Protein AF-X0S7U8-F1 (afdb_monomer_lite)

Foldseek 3Di:
DLLVVVVVCVVVVHDDDQVNSLVSQVVVCCVPCPPVDDDDSVVSSVVVVVVQSPPPVRRPVVVVVVLVLLLVLLLVLVCVVCPPVCVVQVVQLVVCPPVDDPQVSVVSSVQGPPDPVSSVSSVVSVVVVVVVVVVVCVVVPHPDDD

pLDDT: mean 90.74, std 9.16, range [51.78, 97.19]

Secondary structure (DSSP, 8-state):
-HHHHHHHHHHTT----HHHHHHHHHHHHHHHHGGG----GGGGGGGGG-GGGT-TT-TTTHHHHHHHHHHHHHHHHHHHHHGGGGHHHHHHHHHHTTSS-HHHHHHTTT--TT-HHHHHHHHHHHHHHHHHHHHHHHHTT-SS--

Organism: NCBI:txid412755

Radius of gyration: 19.94 Å; chains: 1; bounding box: 43×43×52 Å

Structure (mmCIF, N/CA/C/O backbone):
data_AF-X0S7U8-F1
#
_entry.id   AF-X0S7U8-F1
#
loop_
_atom_site.group_PDB
_atom_site.id
_atom_site.type_symbol
_atom_site.label_atom_id
_atom_site.label_alt_id
_atom_site.label_comp_id
_atom_site.label_asym_id
_atom_site.label_entity_id
_atom_site.label_seq_id
_atom_site.pdbx_PDB_ins_code
_atom_site.Cartn_x
_atom_site.Cartn_y
_atom_site.Cartn_z
_atom_site.occupancy
_atom_site.B_iso_or_equiv
_atom_site.auth_seq_id
_atom_site.auth_comp_id
_atom_site.auth_asym_id
_atom_site.auth_atom_id
_atom_site.pdbx_PDB_model_num
ATOM 1 N N . ARG A 1 1 ? 3.167 0.214 -10.189 1.00 86.06 1 ARG A N 1
ATOM 2 C CA . ARG A 1 1 ? 3.492 1.213 -11.238 1.00 86.06 1 ARG A CA 1
ATOM 3 C C . ARG A 1 1 ? 4.665 0.765 -12.106 1.00 86.06 1 ARG A C 1
ATOM 5 O O . ARG A 1 1 ? 4.448 0.586 -13.292 1.00 86.06 1 ARG A O 1
ATOM 12 N N . PHE A 1 2 ? 5.851 0.507 -11.542 1.00 92.44 2 PHE A N 1
ATOM 13 C CA . PHE A 1 2 ? 7.006 0.012 -12.311 1.00 92.44 2 PHE A CA 1
ATOM 14 C C . PHE A 1 2 ? 6.723 -1.281 -13.094 1.00 92.44 2 PHE A C 1
ATOM 16 O O . PHE A 1 2 ? 6.820 -1.298 -14.311 1.00 92.44 2 PHE A O 1
ATOM 23 N N . GLU A 1 3 ? 6.292 -2.350 -12.422 1.00 91.19 3 GLU A N 1
ATOM 24 C CA . GLU A 1 3 ? 6.017 -3.626 -13.100 1.00 91.19 3 GLU A CA 1
ATOM 25 C C . GLU A 1 3 ? 4.971 -3.480 -14.223 1.00 91.19 3 GLU A C 1
ATOM 27 O O . GLU A 1 3 ? 5.165 -3.954 -15.337 1.00 91.19 3 GLU A O 1
ATOM 32 N N . GLU A 1 4 ? 3.903 -2.720 -13.971 1.00 91.56 4 GLU A N 1
ATOM 33 C CA . GLU A 1 4 ? 2.878 -2.393 -14.969 1.00 91.56 4 GLU A CA 1
ATOM 34 C C . GLU A 1 4 ? 3.460 -1.674 -16.202 1.00 91.56 4 GLU A C 1
ATOM 36 O O . GLU A 1 4 ? 3.039 -1.944 -17.329 1.00 91.56 4 GLU A O 1
ATOM 41 N N . SER A 1 5 ? 4.432 -0.771 -16.020 1.00 92.81 5 SER A N 1
ATOM 42 C CA . SER A 1 5 ? 5.052 -0.041 -17.130 1.00 92.81 5 SER A CA 1
ATOM 43 C C . SER A 1 5 ? 5.937 -0.941 -17.998 1.00 92.81 5 SER A C 1
ATOM 45 O O . SER A 1 5 ? 5.959 -0.759 -19.219 1.00 92.81 5 SER A O 1
ATOM 47 N N . LEU A 1 6 ? 6.580 -1.960 -17.413 1.00 91.75 6 LEU A N 1
ATOM 48 C CA . LEU A 1 6 ? 7.299 -2.998 -18.160 1.00 91.75 6 LEU A CA 1
ATOM 49 C C . LEU A 1 6 ? 6.345 -3.764 -19.080 1.00 91.75 6 LEU A C 1
ATOM 51 O O . LEU A 1 6 ? 6.553 -3.801 -20.295 1.00 91.75 6 LEU A O 1
ATOM 55 N N . PHE A 1 7 ? 5.254 -4.299 -18.520 1.00 90.31 7 PHE A N 1
ATOM 56 C CA . PHE A 1 7 ? 4.254 -5.047 -19.288 1.00 90.31 7 PHE A CA 1
ATOM 57 C C . PHE A 1 7 ? 3.618 -4.192 -20.389 1.00 90.31 7 PHE A C 1
ATOM 59 O O . PHE A 1 7 ? 3.490 -4.655 -21.520 1.00 90.31 7 PHE A O 1
ATOM 66 N N . LYS A 1 8 ? 3.274 -2.928 -20.103 1.00 93.56 8 LYS A N 1
ATOM 67 C CA . LYS A 1 8 ? 2.725 -2.002 -21.110 1.00 93.56 8 LYS A CA 1
ATOM 68 C C . LYS A 1 8 ? 3.715 -1.690 -22.230 1.00 93.56 8 LYS A C 1
ATOM 70 O O . LYS A 1 8 ? 3.302 -1.592 -23.382 1.00 93.56 8 LYS A O 1
ATOM 75 N N . THR A 1 9 ? 4.997 -1.522 -21.911 1.00 93.19 9 THR A N 1
ATOM 76 C CA . THR A 1 9 ? 6.039 -1.258 -22.916 1.00 93.19 9 THR A CA 1
ATOM 77 C C . THR A 1 9 ? 6.199 -2.457 -23.844 1.00 93.19 9 THR A C 1
ATOM 79 O O . THR A 1 9 ? 6.160 -2.297 -25.063 1.00 93.19 9 THR A O 1
ATOM 82 N N . HIS A 1 10 ? 6.283 -3.660 -23.274 1.00 90.88 10 HIS A N 1
ATOM 83 C CA . HIS A 1 10 ? 6.389 -4.890 -24.049 1.00 90.88 10 HIS A CA 1
ATOM 84 C C . HIS A 1 10 ? 5.141 -5.158 -24.904 1.00 90.88 10 HIS A C 1
ATOM 86 O O . HIS A 1 10 ? 5.261 -5.444 -26.091 1.00 90.88 10 HIS A O 1
ATOM 92 N N . ALA A 1 11 ? 3.937 -4.982 -24.347 1.00 92.25 11 ALA A N 1
ATOM 93 C CA . ALA A 1 11 ? 2.674 -5.182 -25.066 1.00 92.25 11 ALA A CA 1
ATOM 94 C C . ALA A 1 11 ? 2.503 -4.247 -26.279 1.00 92.25 11 ALA A C 1
ATOM 96 O O . ALA A 1 11 ? 1.764 -4.565 -27.205 1.00 92.25 11 ALA A O 1
ATOM 97 N N . ARG A 1 12 ? 3.196 -3.102 -26.290 1.00 95.19 12 ARG A N 1
ATOM 98 C CA . ARG A 1 12 ? 3.241 -2.158 -27.420 1.00 95.19 12 ARG A CA 1
ATOM 99 C C . ARG A 1 12 ? 4.351 -2.474 -28.435 1.00 95.19 12 ARG A C 1
ATOM 101 O O . ARG A 1 12 ? 4.578 -1.674 -29.334 1.00 95.19 12 ARG A O 1
ATOM 108 N N . GLY A 1 13 ? 5.059 -3.595 -28.284 1.00 92.56 13 GLY A N 1
ATOM 109 C CA . GLY A 1 13 ? 6.179 -3.992 -29.145 1.00 92.56 13 GLY A CA 1
ATOM 110 C C . GLY A 1 13 ? 7.511 -3.310 -28.814 1.00 92.56 13 GLY A C 1
ATOM 111 O O . GLY A 1 13 ? 8.448 -3.387 -29.603 1.00 92.56 13 GLY A O 1
ATOM 112 N N . GLY A 1 14 ? 7.614 -2.626 -27.670 1.00 90.06 14 GLY A N 1
ATOM 113 C CA . GLY A 1 14 ? 8.854 -1.987 -27.236 1.00 90.06 14 GLY A CA 1
ATOM 114 C C . GLY A 1 14 ? 9.891 -2.992 -26.728 1.00 90.06 14 GLY A C 1
ATOM 115 O O . GLY A 1 14 ? 9.548 -3.971 -26.061 1.00 90.06 14 GLY A O 1
ATOM 116 N N . SER A 1 15 ? 11.171 -2.715 -26.996 1.00 91.69 15 SER A N 1
ATOM 117 C CA . SER A 1 15 ? 12.291 -3.451 -26.398 1.00 91.69 15 SER A CA 1
ATOM 118 C C . SER A 1 15 ? 12.498 -3.048 -24.933 1.00 91.69 15 SER A C 1
ATOM 120 O O . SER A 1 15 ? 12.295 -1.890 -24.559 1.00 91.69 15 SER A O 1
ATOM 122 N N . LEU A 1 16 ? 12.912 -4.009 -24.107 1.00 91.69 16 LEU A N 1
ATOM 123 C CA . LEU A 1 16 ? 13.241 -3.828 -22.693 1.00 91.69 16 LEU A CA 1
ATOM 124 C C . LEU A 1 16 ? 14.712 -4.185 -22.462 1.00 91.69 16 LEU A C 1
ATOM 126 O O . LEU A 1 16 ? 15.032 -5.249 -21.936 1.00 91.69 16 LEU A O 1
ATOM 130 N N . ASP A 1 17 ? 15.611 -3.297 -22.878 1.00 94.12 17 ASP A N 1
ATOM 131 C CA . ASP A 1 17 ? 17.015 -3.372 -22.476 1.00 94.12 17 ASP A CA 1
ATOM 132 C C . ASP A 1 17 ? 17.225 -2.810 -21.057 1.00 94.12 17 ASP A C 1
ATOM 134 O O . ASP A 1 17 ? 16.337 -2.202 -20.450 1.00 94.12 17 ASP A O 1
ATOM 138 N N . ALA A 1 18 ? 18.424 -3.014 -20.508 1.00 93.38 18 ALA A N 1
ATOM 139 C CA . ALA A 1 18 ? 18.748 -2.578 -19.154 1.00 93.38 18 ALA A CA 1
ATOM 140 C C . ALA A 1 18 ? 18.612 -1.056 -18.957 1.00 93.38 18 ALA A C 1
ATOM 142 O O . ALA A 1 18 ? 18.234 -0.618 -17.867 1.00 93.38 18 ALA A O 1
ATOM 143 N N . GLY A 1 19 ? 18.895 -0.251 -19.987 1.00 94.75 19 GLY A N 1
ATOM 144 C CA . GLY A 1 19 ? 18.747 1.204 -19.937 1.00 94.75 19 GLY A CA 1
ATOM 145 C C . GLY A 1 19 ? 17.279 1.596 -19.833 1.00 94.75 19 GLY A C 1
ATOM 146 O O . GLY A 1 19 ? 16.888 2.305 -18.907 1.00 94.75 19 GLY A O 1
ATOM 147 N N . LYS A 1 20 ? 16.437 1.028 -20.701 1.00 95.12 20 LYS A N 1
ATOM 148 C CA . LYS A 1 20 ? 14.999 1.286 -20.709 1.00 95.12 20 LYS A CA 1
ATOM 149 C C . LYS A 1 20 ? 14.326 0.875 -19.404 1.00 95.12 20 LYS A C 1
ATOM 151 O O . LYS A 1 20 ? 13.493 1.618 -18.887 1.00 95.12 20 LYS A O 1
ATOM 156 N N . ILE A 1 21 ? 14.681 -0.288 -18.857 1.00 94.94 21 ILE A N 1
ATOM 157 C CA . ILE A 1 21 ? 14.143 -0.754 -17.571 1.00 94.94 21 ILE A CA 1
ATOM 158 C C . ILE A 1 21 ? 14.580 0.187 -16.439 1.00 94.94 21 ILE A C 1
ATOM 160 O O . ILE A 1 21 ? 13.759 0.550 -15.598 1.00 94.94 21 ILE A O 1
ATOM 164 N N . THR A 1 22 ? 15.838 0.637 -16.446 1.00 95.56 22 THR A N 1
ATOM 165 C CA . THR A 1 22 ? 16.357 1.606 -15.467 1.00 95.56 22 THR A CA 1
ATOM 166 C C . THR A 1 22 ? 15.612 2.939 -15.543 1.00 95.56 22 THR A C 1
ATOM 168 O O . THR A 1 22 ? 15.230 3.479 -14.508 1.00 95.56 22 THR A O 1
ATOM 171 N N . ASP A 1 23 ? 15.320 3.441 -16.745 1.00 95.44 23 ASP A N 1
ATOM 172 C CA . ASP A 1 23 ? 14.538 4.668 -16.926 1.00 95.44 23 ASP A CA 1
ATOM 173 C C . ASP A 1 23 ? 13.099 4.524 -16.412 1.00 95.44 23 ASP A C 1
ATOM 175 O O . ASP A 1 23 ? 12.585 5.418 -15.738 1.00 95.44 23 ASP A O 1
ATOM 179 N N . LEU A 1 24 ? 12.451 3.389 -16.697 1.00 95.19 24 LEU A N 1
ATOM 180 C CA . LEU A 1 24 ? 11.108 3.089 -16.196 1.00 95.19 24 LEU A CA 1
ATOM 181 C C . LEU A 1 24 ? 11.087 2.962 -14.668 1.00 95.19 24 LEU A C 1
ATOM 183 O O . LEU A 1 24 ? 10.123 3.395 -14.034 1.00 95.19 24 LEU A O 1
ATOM 187 N N . TYR A 1 25 ? 12.137 2.383 -14.080 1.00 95.00 25 TYR A N 1
ATOM 188 C CA . TYR A 1 25 ? 12.290 2.287 -12.632 1.00 95.00 25 TYR A CA 1
ATOM 189 C C . TYR A 1 25 ? 12.479 3.668 -12.013 1.00 95.00 25 TYR A C 1
ATOM 191 O O . TYR A 1 25 ? 11.743 4.019 -11.097 1.00 95.00 25 TYR A O 1
ATOM 199 N N . ARG A 1 26 ? 13.381 4.487 -12.570 1.00 95.06 26 ARG A N 1
ATOM 200 C CA . ARG A 1 26 ? 13.595 5.876 -12.144 1.00 95.06 26 ARG A CA 1
ATOM 201 C C . ARG A 1 26 ? 12.299 6.675 -12.151 1.00 95.06 26 ARG A C 1
ATOM 203 O O . ARG A 1 26 ? 11.999 7.322 -11.154 1.00 95.06 26 ARG A O 1
ATOM 210 N N . GLN A 1 27 ? 11.527 6.609 -13.238 1.00 95.06 27 GLN A N 1
ATOM 211 C CA . GLN A 1 27 ? 10.252 7.321 -13.316 1.00 95.06 27 GLN A CA 1
ATOM 212 C C . GLN A 1 27 ? 9.292 6.857 -12.217 1.00 95.06 27 GLN A C 1
ATOM 214 O O . GLN A 1 27 ? 8.746 7.679 -11.495 1.00 95.06 27 GLN A O 1
ATOM 219 N N . ALA A 1 28 ? 9.132 5.543 -12.039 1.00 94.38 28 ALA A N 1
ATOM 220 C CA . ALA A 1 28 ? 8.242 5.007 -11.014 1.00 94.38 28 ALA A CA 1
ATOM 221 C C . ALA A 1 28 ? 8.694 5.348 -9.581 1.00 94.38 28 ALA A C 1
ATOM 223 O O . ALA A 1 28 ? 7.845 5.540 -8.713 1.00 94.38 28 ALA A O 1
ATOM 224 N N . SER A 1 29 ? 10.005 5.415 -9.329 1.00 93.88 29 SER A N 1
ATOM 225 C CA . SER A 1 29 ? 10.562 5.873 -8.053 1.00 93.88 29 SER A CA 1
ATOM 226 C C . SER A 1 29 ? 10.261 7.349 -7.812 1.00 93.88 29 SER A C 1
ATOM 228 O O . SER A 1 29 ? 9.826 7.697 -6.718 1.00 93.88 29 SER A O 1
ATOM 230 N N . PHE A 1 30 ? 10.434 8.200 -8.826 1.00 93.25 30 PHE A N 1
ATOM 231 C CA . PHE A 1 30 ? 10.115 9.624 -8.729 1.00 93.25 30 PHE A CA 1
ATOM 232 C C . PHE A 1 30 ? 8.613 9.863 -8.525 1.00 93.25 30 PHE A C 1
ATOM 234 O O . PHE A 1 30 ? 8.239 10.617 -7.638 1.00 93.25 30 PHE A O 1
ATOM 241 N N . ASP A 1 31 ? 7.747 9.156 -9.255 1.00 94.00 31 ASP A N 1
ATOM 242 C CA . ASP A 1 31 ? 6.288 9.263 -9.102 1.00 94.00 31 ASP A CA 1
ATOM 243 C C . ASP A 1 31 ? 5.814 8.920 -7.677 1.00 94.00 31 ASP A C 1
ATOM 245 O O . ASP A 1 31 ? 4.767 9.395 -7.241 1.00 94.00 31 ASP A O 1
ATOM 249 N N . PHE A 1 32 ? 6.548 8.056 -6.964 1.00 92.50 32 PHE A N 1
ATOM 250 C CA . PHE A 1 32 ? 6.192 7.620 -5.613 1.00 92.50 32 PHE A CA 1
ATOM 251 C C . PHE A 1 32 ? 6.831 8.477 -4.513 1.00 92.50 32 PHE A C 1
ATOM 253 O O . PHE A 1 32 ? 6.170 8.790 -3.528 1.00 92.50 32 PHE A O 1
ATOM 260 N N . HIS A 1 33 ? 8.109 8.835 -4.656 1.00 93.31 33 HIS A N 1
ATOM 261 C CA . HIS A 1 33 ? 8.860 9.550 -3.619 1.00 93.31 33 HIS A CA 1
ATOM 262 C C . HIS A 1 33 ? 8.911 11.071 -3.820 1.00 93.31 33 HIS A C 1
ATOM 264 O O . HIS A 1 33 ? 9.173 11.798 -2.862 1.00 93.31 33 HIS A O 1
ATOM 270 N N . GLY A 1 34 ? 8.681 11.557 -5.039 1.00 92.44 34 GLY A N 1
ATOM 271 C CA . GLY A 1 34 ? 8.864 12.959 -5.400 1.00 92.44 34 GLY A CA 1
ATOM 272 C C . GLY A 1 34 ? 10.272 13.463 -5.076 1.00 92.44 34 GLY A C 1
ATOM 273 O O . GLY A 1 34 ? 11.258 12.734 -5.185 1.00 92.44 34 GLY A O 1
ATOM 274 N N . GLU A 1 35 ? 10.355 14.716 -4.638 1.00 93.38 35 GLU A N 1
ATOM 275 C CA . GLU A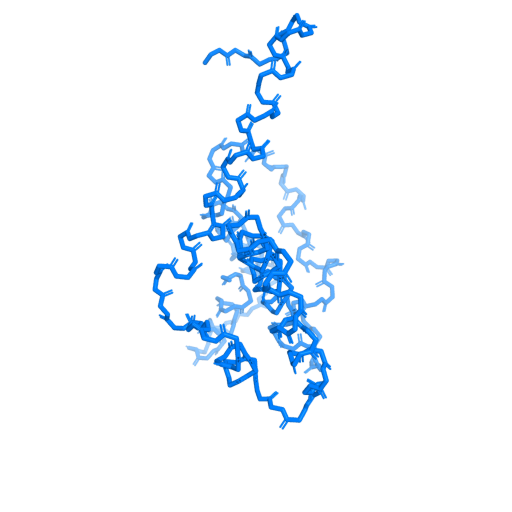 1 35 ? 11.616 15.380 -4.278 1.00 93.38 35 GLU A CA 1
ATOM 276 C C . GLU A 1 35 ? 12.110 15.033 -2.863 1.00 93.38 35 GLU A C 1
ATOM 278 O O . GLU A 1 35 ? 13.220 15.401 -2.487 1.00 93.38 35 GLU A O 1
ATOM 283 N N . ALA A 1 36 ? 11.319 14.295 -2.074 1.00 94.56 36 ALA A N 1
ATOM 284 C CA . ALA A 1 36 ? 11.668 13.950 -0.696 1.00 94.56 36 ALA A CA 1
ATOM 285 C C . ALA A 1 36 ? 12.842 12.958 -0.596 1.00 94.56 36 ALA A C 1
ATOM 287 O O . ALA A 1 36 ? 13.443 12.819 0.469 1.00 94.56 36 ALA A O 1
ATOM 288 N N . VAL A 1 37 ? 13.168 12.251 -1.685 1.00 93.75 37 VAL A N 1
ATOM 289 C CA . VAL A 1 37 ? 14.257 11.268 -1.730 1.00 93.75 37 VAL A CA 1
ATOM 290 C C . VAL A 1 37 ? 15.165 11.550 -2.920 1.00 93.75 37 VAL A C 1
ATOM 292 O O . VAL A 1 37 ? 14.742 11.472 -4.071 1.00 93.75 37 VAL A O 1
ATOM 295 N N . ASN A 1 38 ? 16.446 11.799 -2.644 1.00 91.62 38 ASN A N 1
ATOM 296 C CA . ASN A 1 38 ? 17.473 11.885 -3.675 1.00 91.62 38 ASN A CA 1
ATOM 297 C C . ASN A 1 38 ? 18.156 10.522 -3.858 1.00 91.62 38 ASN A C 1
ATOM 299 O O . ASN A 1 38 ? 18.875 10.059 -2.972 1.00 91.62 38 ASN A O 1
ATOM 303 N N . PHE A 1 39 ? 17.929 9.880 -5.003 1.00 91.56 39 PHE A N 1
ATOM 304 C CA . PHE A 1 39 ? 18.545 8.596 -5.332 1.00 91.56 39 PHE A CA 1
ATOM 305 C C . PHE A 1 39 ? 19.913 8.784 -5.992 1.00 91.56 39 PHE A C 1
ATOM 307 O O . PHE A 1 39 ? 20.075 9.585 -6.914 1.00 91.56 39 PHE A O 1
ATOM 314 N N . LEU A 1 40 ? 20.881 7.965 -5.587 1.00 93.75 40 LEU A N 1
ATOM 315 C CA . LEU A 1 40 ? 22.149 7.818 -6.291 1.00 93.75 40 LEU A CA 1
ATOM 316 C C . LEU A 1 40 ? 21.925 7.154 -7.663 1.00 93.75 40 LEU A C 1
ATOM 318 O O . LEU A 1 40 ? 21.045 6.292 -7.787 1.00 93.75 40 LEU A O 1
ATOM 322 N N . PRO A 1 41 ? 22.733 7.479 -8.689 1.00 90.69 41 PRO A N 1
ATOM 323 C CA . PRO A 1 41 ? 22.601 6.892 -10.024 1.00 90.69 41 PRO A CA 1
ATOM 324 C C . PRO A 1 41 ? 22.550 5.355 -10.035 1.00 90.69 41 PRO A C 1
ATOM 326 O O . PRO A 1 41 ? 21.813 4.750 -10.815 1.00 90.69 41 PRO A O 1
ATOM 329 N N . GLU A 1 42 ? 23.301 4.707 -9.147 1.00 91.81 42 GLU A N 1
ATOM 330 C CA . GLU A 1 42 ? 23.382 3.253 -9.016 1.00 91.81 42 GLU A CA 1
ATOM 331 C C . GLU A 1 42 ? 22.092 2.652 -8.451 1.00 91.81 42 GLU A C 1
ATOM 333 O O . GLU A 1 42 ? 21.712 1.541 -8.827 1.00 91.81 42 GLU A O 1
ATOM 338 N N . GLN A 1 43 ? 21.378 3.386 -7.592 1.00 93.06 43 GLN A N 1
ATOM 339 C CA . GLN A 1 43 ? 20.143 2.908 -6.971 1.00 93.06 43 GLN A CA 1
ATOM 340 C C . GLN A 1 43 ? 19.019 2.730 -7.993 1.00 93.06 43 GLN A C 1
ATOM 342 O O . GLN A 1 43 ? 18.150 1.880 -7.792 1.00 93.06 43 GLN A O 1
ATOM 347 N N . TYR A 1 44 ? 19.063 3.421 -9.135 1.00 93.81 44 TYR A N 1
ATOM 348 C CA . TYR A 1 44 ? 18.105 3.184 -10.214 1.00 93.81 44 TYR A CA 1
ATOM 349 C C . TYR A 1 44 ? 18.245 1.805 -10.866 1.00 93.81 44 TYR A C 1
ATOM 351 O O . TYR A 1 44 ? 17.328 1.370 -11.553 1.00 93.81 44 TYR A O 1
ATOM 359 N N . LYS A 1 45 ? 19.338 1.075 -10.612 1.00 93.69 45 LYS A N 1
ATOM 360 C CA . LYS A 1 45 ? 19.527 -0.316 -11.056 1.00 93.69 45 LYS A CA 1
ATOM 361 C C . LYS A 1 45 ? 19.032 -1.345 -10.033 1.00 93.69 45 LYS A C 1
ATOM 363 O O . LYS A 1 45 ? 19.132 -2.544 -10.283 1.00 93.69 45 LYS A O 1
ATOM 368 N N . SER A 1 46 ? 18.448 -0.911 -8.910 1.00 92.12 46 SER A N 1
ATOM 369 C CA . SER A 1 46 ? 17.933 -1.805 -7.854 1.00 92.12 46 SER A CA 1
ATOM 370 C C . SER A 1 46 ? 16.840 -2.759 -8.343 1.00 92.12 46 SER A C 1
ATOM 372 O O . SER A 1 46 ? 16.626 -3.821 -7.752 1.00 92.12 46 SER A O 1
ATOM 374 N N . TRP A 1 47 ? 16.177 -2.437 -9.460 1.00 91.56 47 TRP A N 1
ATOM 375 C CA . TRP A 1 47 ? 15.254 -3.362 -10.111 1.00 91.56 47 TRP A CA 1
ATOM 376 C C . TRP A 1 47 ? 15.924 -4.697 -10.452 1.00 91.56 47 TRP A C 1
ATOM 378 O O . TRP A 1 47 ? 15.261 -5.721 -10.352 1.00 91.56 47 TRP A O 1
ATOM 388 N N . ALA A 1 48 ? 17.221 -4.712 -10.785 1.00 91.38 48 ALA A N 1
ATOM 389 C CA . ALA A 1 48 ? 17.943 -5.913 -11.200 1.00 91.38 48 ALA A CA 1
ATOM 390 C C . ALA A 1 48 ? 18.149 -6.908 -10.050 1.00 91.38 48 ALA A C 1
ATOM 392 O O . ALA A 1 48 ? 18.162 -8.114 -10.277 1.00 91.38 48 ALA A O 1
ATOM 393 N N . ILE A 1 49 ? 18.244 -6.427 -8.809 1.00 90.50 49 ILE A N 1
ATOM 394 C CA . ILE A 1 49 ? 18.401 -7.272 -7.613 1.00 90.50 49 ILE A CA 1
ATOM 395 C C . ILE A 1 49 ? 17.070 -7.576 -6.917 1.00 90.50 49 ILE A C 1
ATOM 397 O O . ILE A 1 49 ? 17.054 -8.260 -5.899 1.00 90.50 49 ILE A O 1
ATOM 401 N N . THR A 1 50 ? 15.952 -7.072 -7.450 1.00 88.38 50 THR A N 1
ATOM 402 C CA . THR A 1 50 ? 14.616 -7.284 -6.885 1.00 88.38 50 THR A CA 1
ATOM 403 C C . THR A 1 50 ? 13.878 -8.365 -7.685 1.00 88.38 50 THR A C 1
ATOM 405 O O . THR A 1 50 ? 13.182 -8.048 -8.653 1.00 88.38 50 THR A O 1
ATOM 408 N N . PRO A 1 51 ? 13.971 -9.653 -7.294 1.00 81.62 51 PRO A N 1
ATOM 409 C CA . PRO A 1 51 ? 13.510 -10.774 -8.117 1.00 81.62 51 PRO A CA 1
ATOM 410 C C . PRO A 1 51 ? 12.008 -10.794 -8.369 1.00 81.62 51 PRO A C 1
ATOM 412 O O . PRO A 1 51 ? 11.535 -11.467 -9.282 1.00 81.62 51 PRO A O 1
ATOM 415 N N . LEU A 1 52 ? 11.238 -10.069 -7.563 1.00 83.12 52 LEU A N 1
ATOM 416 C CA . LEU A 1 52 ? 9.790 -10.027 -7.681 1.00 83.12 52 LEU A CA 1
ATOM 417 C C . LEU A 1 52 ? 9.297 -9.315 -8.945 1.00 83.12 52 LEU A C 1
ATOM 419 O O . LEU A 1 52 ? 8.196 -9.619 -9.380 1.00 83.12 52 LEU A O 1
ATOM 423 N N . TYR A 1 53 ? 10.095 -8.444 -9.572 1.00 79.81 53 TYR A N 1
ATOM 424 C CA . TYR A 1 53 ? 9.679 -7.755 -10.803 1.00 79.81 53 TYR A CA 1
ATOM 425 C C . TYR A 1 53 ? 9.802 -8.606 -12.072 1.00 79.81 53 TYR A C 1
ATOM 427 O O . TYR A 1 53 ? 9.175 -8.293 -13.079 1.00 79.81 53 TYR A O 1
ATOM 435 N N . TYR A 1 54 ? 10.617 -9.662 -12.044 1.00 73.06 54 TYR A N 1
ATOM 436 C CA . TYR A 1 54 ? 10.924 -10.488 -13.219 1.00 73.06 54 TYR A CA 1
ATOM 437 C C . TYR A 1 54 ? 10.759 -11.992 -12.956 1.00 73.06 54 TYR A C 1
ATOM 439 O O . TYR A 1 54 ? 11.126 -12.830 -13.779 1.00 73.06 54 TYR A O 1
ATOM 447 N N . SER A 1 55 ? 10.178 -12.364 -11.813 1.00 77.31 55 SER A N 1
ATOM 448 C CA . SER A 1 55 ? 9.826 -13.752 -11.531 1.00 77.31 55 SER A CA 1
ATOM 449 C C . SER A 1 55 ? 8.596 -14.162 -12.342 1.00 77.31 55 SER A C 1
ATOM 451 O O . SER A 1 55 ? 7.488 -13.685 -12.100 1.00 77.31 55 SER A O 1
ATOM 453 N N . LEU A 1 56 ? 8.778 -15.118 -13.257 1.00 70.06 56 LEU A N 1
ATOM 454 C CA . LEU A 1 56 ? 7.717 -15.637 -14.134 1.00 70.06 56 LEU A CA 1
ATOM 455 C C . LEU A 1 56 ? 6.498 -16.184 -13.366 1.00 70.06 56 LEU A C 1
ATOM 457 O O . LEU A 1 56 ? 5.372 -16.124 -13.859 1.00 70.06 56 LEU A O 1
ATOM 461 N N . PHE A 1 57 ? 6.710 -16.676 -12.144 1.00 77.69 57 PHE A N 1
ATOM 462 C CA . PHE A 1 57 ? 5.673 -17.284 -11.306 1.00 77.69 57 PHE A CA 1
ATOM 463 C C . PHE A 1 57 ? 5.025 -16.315 -10.306 1.00 77.69 57 PHE A C 1
ATOM 465 O O . PHE A 1 57 ? 4.082 -16.699 -9.622 1.00 77.69 57 PHE A O 1
ATOM 472 N N . ARG A 1 58 ? 5.519 -15.074 -10.184 1.00 78.81 58 ARG A N 1
ATOM 473 C CA . ARG A 1 58 ? 5.097 -14.114 -9.143 1.00 78.81 58 ARG A CA 1
ATOM 474 C C . ARG A 1 58 ? 4.812 -12.720 -9.706 1.00 78.81 58 ARG A C 1
ATOM 476 O O . ARG A 1 58 ? 5.204 -11.714 -9.122 1.00 78.81 58 ARG A O 1
ATOM 483 N N . ARG A 1 59 ? 4.111 -12.671 -10.839 1.00 84.06 59 ARG A N 1
ATOM 484 C CA . ARG A 1 59 ? 3.644 -11.415 -11.446 1.00 84.06 59 ARG A CA 1
ATOM 485 C C . ARG A 1 59 ? 2.763 -10.641 -10.461 1.00 84.06 59 ARG A C 1
ATOM 487 O O . ARG A 1 59 ? 1.868 -11.223 -9.853 1.00 84.06 59 ARG A O 1
ATOM 494 N N . PHE A 1 60 ? 3.016 -9.346 -10.319 1.00 86.75 60 PHE A N 1
ATOM 495 C CA . PHE A 1 60 ? 2.310 -8.402 -9.451 1.00 86.75 60 PHE A CA 1
ATOM 496 C C . PHE A 1 60 ? 2.287 -8.780 -7.967 1.00 86.75 60 PHE A C 1
ATOM 498 O O . PHE A 1 60 ? 1.451 -8.290 -7.212 1.00 86.75 60 PHE A O 1
ATOM 505 N N . TYR A 1 61 ? 3.230 -9.602 -7.505 1.00 87.00 61 TYR A N 1
ATOM 506 C CA . TYR A 1 61 ? 3.233 -10.106 -6.129 1.00 87.00 61 TYR A CA 1
ATOM 507 C C . TYR A 1 61 ? 3.474 -9.021 -5.065 1.00 87.00 61 TYR A C 1
ATOM 509 O O . TYR A 1 61 ? 3.087 -9.184 -3.912 1.00 87.00 61 TYR A O 1
ATOM 517 N N . ASN A 1 62 ? 4.047 -7.875 -5.441 1.00 86.31 62 ASN A N 1
ATOM 518 C CA . ASN A 1 62 ? 4.197 -6.735 -4.532 1.00 86.31 62 ASN A CA 1
ATOM 519 C C . ASN A 1 62 ? 2.859 -6.043 -4.211 1.00 86.31 62 ASN A C 1
ATOM 521 O O . ASN A 1 62 ? 2.711 -5.460 -3.139 1.00 86.31 62 ASN A O 1
ATOM 525 N N . TYR A 1 63 ? 1.877 -6.107 -5.117 1.00 89.50 63 TYR A N 1
ATOM 526 C CA . TYR A 1 63 ? 0.592 -5.427 -4.937 1.00 89.50 63 TYR A CA 1
ATOM 527 C C . TYR A 1 63 ? -0.209 -5.972 -3.738 1.00 89.50 63 TYR A C 1
ATOM 529 O O . TYR A 1 63 ? -0.618 -5.164 -2.900 1.00 89.50 63 TYR A O 1
ATOM 537 N N . PRO A 1 64 ? -0.376 -7.303 -3.569 1.00 90.12 64 PRO A N 1
ATOM 538 C CA . PRO A 1 64 ? -1.039 -7.864 -2.397 1.00 90.12 64 PRO A CA 1
ATOM 539 C C . PRO A 1 64 ? -0.428 -7.446 -1.057 1.00 90.12 64 PRO A C 1
ATOM 541 O O . PRO A 1 64 ? -1.180 -7.296 -0.102 1.00 90.12 64 PRO A O 1
ATOM 544 N N . TYR A 1 65 ? 0.888 -7.213 -0.962 1.00 90.81 65 TYR A N 1
ATOM 545 C CA . TYR A 1 65 ? 1.498 -6.734 0.288 1.00 90.81 65 TYR A CA 1
ATOM 546 C C . TYR A 1 65 ? 1.059 -5.320 0.646 1.00 90.81 65 TYR A C 1
ATOM 548 O O . TYR A 1 65 ? 0.652 -5.077 1.780 1.00 90.81 65 TYR A O 1
ATOM 556 N N . ALA A 1 66 ? 1.117 -4.397 -0.318 1.00 90.56 66 ALA A N 1
ATOM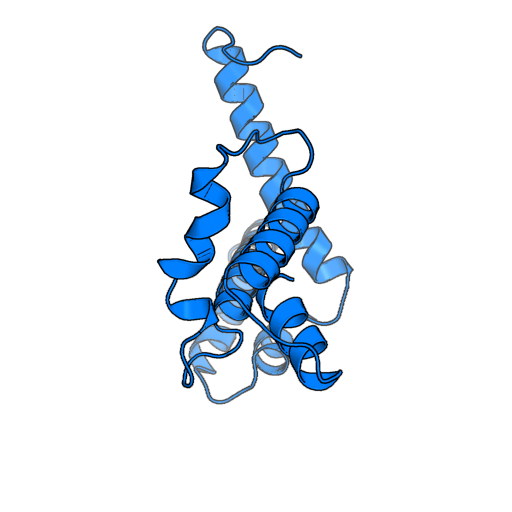 557 C CA . ALA A 1 66 ? 0.669 -3.025 -0.101 1.00 90.56 66 ALA A CA 1
ATOM 558 C C . ALA A 1 66 ? -0.828 -2.988 0.248 1.00 90.56 66 ALA A C 1
ATOM 560 O O . ALA A 1 66 ? -1.231 -2.334 1.209 1.00 90.56 66 ALA A O 1
ATOM 561 N N . MET A 1 67 ? -1.638 -3.763 -0.483 1.00 92.88 67 MET A N 1
ATOM 562 C CA . MET A 1 67 ? -3.070 -3.904 -0.220 1.00 92.88 67 MET A CA 1
ATOM 563 C C . MET A 1 67 ? -3.335 -4.468 1.183 1.00 92.88 67 MET A C 1
ATOM 565 O O . MET A 1 67 ? -4.118 -3.893 1.933 1.00 92.88 67 MET A O 1
ATOM 569 N N . ALA A 1 68 ? -2.672 -5.564 1.563 1.00 93.38 68 ALA A N 1
ATOM 570 C CA . ALA A 1 68 ? -2.848 -6.199 2.868 1.00 93.38 68 ALA A CA 1
ATOM 571 C C . ALA A 1 68 ? -2.434 -5.278 4.025 1.00 93.38 68 ALA A C 1
ATOM 573 O O . ALA A 1 68 ? -3.107 -5.263 5.054 1.00 93.38 68 ALA A O 1
ATOM 574 N N . GLY A 1 69 ? -1.372 -4.483 3.849 1.00 94.44 69 GLY A N 1
ATOM 575 C CA . GLY A 1 69 ? -0.953 -3.478 4.827 1.00 94.44 69 GLY A CA 1
ATOM 576 C C . GLY A 1 69 ? -2.037 -2.429 5.085 1.00 94.44 69 GLY A C 1
ATOM 577 O O . GLY A 1 69 ? -2.388 -2.180 6.235 1.00 94.44 69 GLY A O 1
ATOM 578 N N . LEU A 1 70 ? -2.630 -1.873 4.024 1.00 94.44 70 LEU A N 1
ATOM 579 C CA . LEU A 1 70 ? -3.731 -0.912 4.151 1.00 94.44 70 LEU A CA 1
ATOM 580 C C . LEU A 1 70 ? -4.999 -1.551 4.732 1.00 94.44 70 LEU A C 1
ATOM 582 O O . LEU A 1 70 ? -5.626 -0.971 5.614 1.00 94.44 70 LEU A O 1
ATOM 586 N N . VAL A 1 71 ? -5.352 -2.767 4.304 1.00 95.94 71 VAL A N 1
ATOM 587 C CA . VAL A 1 71 ? -6.484 -3.515 4.877 1.00 95.94 71 VAL A CA 1
ATOM 588 C C . VAL A 1 71 ? -6.286 -3.732 6.379 1.00 95.94 71 VAL A C 1
ATOM 590 O O . VAL A 1 71 ? -7.231 -3.570 7.145 1.00 95.94 71 VAL A O 1
ATOM 593 N N . MET A 1 72 ? -5.068 -4.049 6.825 1.00 95.94 72 MET A N 1
ATOM 594 C CA . MET A 1 72 ? -4.762 -4.213 8.247 1.00 95.94 72 MET A CA 1
ATOM 595 C C . MET A 1 72 ? -5.016 -2.923 9.039 1.00 95.94 72 MET A C 1
ATOM 597 O O . MET A 1 72 ? -5.639 -2.987 10.098 1.00 95.94 72 MET A O 1
ATOM 601 N N . LEU A 1 73 ? -4.630 -1.760 8.502 1.00 96.88 73 LEU A N 1
ATOM 602 C CA . LEU A 1 73 ? -4.929 -0.464 9.122 1.00 96.88 73 LEU A CA 1
ATOM 603 C C . LEU A 1 73 ? -6.437 -0.215 9.230 1.00 96.88 73 LEU A C 1
ATOM 605 O O . LEU A 1 73 ? -6.910 0.225 10.274 1.00 96.88 73 LEU A O 1
ATOM 609 N N . VAL A 1 74 ? -7.215 -0.569 8.204 1.00 97.19 74 VAL A N 1
ATOM 610 C CA . VAL A 1 74 ? -8.681 -0.457 8.269 1.00 97.19 74 VAL A CA 1
ATOM 611 C C . VAL A 1 74 ? -9.264 -1.382 9.338 1.00 97.19 74 VAL A C 1
ATOM 613 O O . VAL A 1 74 ? -10.089 -0.951 10.139 1.00 97.19 74 VAL A O 1
ATOM 616 N N . LEU A 1 75 ? -8.817 -2.638 9.411 1.00 96.44 75 LEU A N 1
ATOM 617 C CA . LEU A 1 75 ? -9.261 -3.577 10.449 1.00 96.44 75 LEU A CA 1
ATOM 618 C C . LEU A 1 75 ? -8.885 -3.092 11.860 1.00 96.44 75 LEU A C 1
ATOM 620 O O . LEU A 1 75 ? -9.647 -3.295 12.808 1.00 96.44 75 LEU A O 1
ATOM 624 N N . HIS A 1 76 ? -7.737 -2.428 12.005 1.00 95.75 76 HIS A N 1
ATOM 625 C CA . HIS A 1 76 ? -7.343 -1.777 13.251 1.00 95.75 76 HIS A CA 1
ATOM 626 C C . HIS A 1 76 ? -8.270 -0.603 13.600 1.00 95.75 76 HIS A C 1
ATOM 628 O O . HIS A 1 76 ? -8.740 -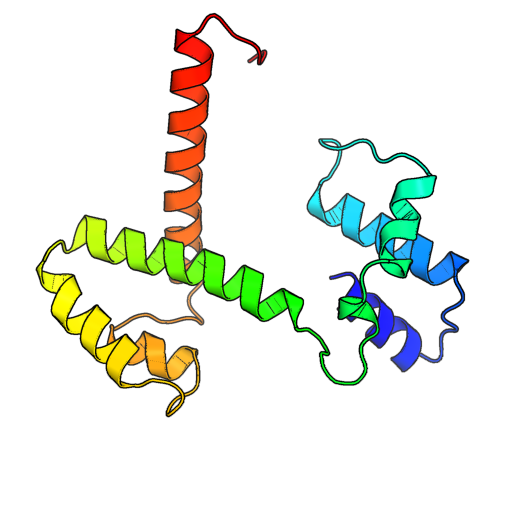0.522 14.73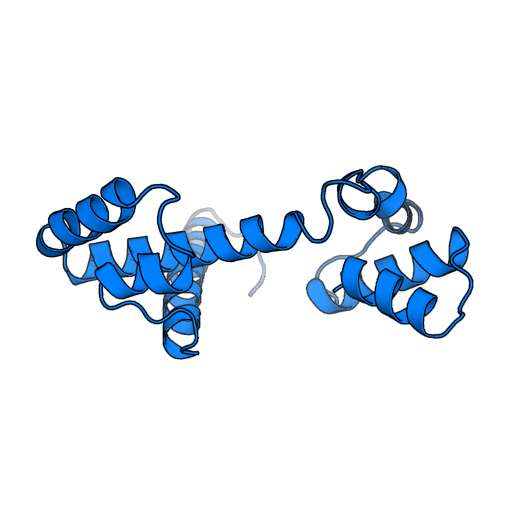7 1.00 95.75 76 HIS A O 1
ATOM 634 N N . ALA A 1 77 ? -8.602 0.252 12.626 1.00 96.12 77 ALA A N 1
ATOM 635 C CA . ALA A 1 77 ? -9.562 1.344 12.793 1.00 96.12 77 ALA A CA 1
ATOM 636 C C . ALA A 1 77 ? -10.936 0.827 13.253 1.00 96.12 77 ALA A C 1
ATOM 638 O O . ALA A 1 77 ? -11.519 1.330 14.211 1.00 96.12 77 ALA A O 1
ATOM 639 N N . GLU A 1 78 ? -11.431 -0.236 12.614 1.00 96.50 78 GLU A N 1
ATOM 640 C CA . GLU A 1 78 ? -12.686 -0.901 12.977 1.00 96.50 78 GLU A CA 1
ATOM 641 C C . GLU A 1 78 ? -12.675 -1.410 14.421 1.00 96.50 78 GLU A C 1
ATOM 643 O O . GLU A 1 78 ? -13.643 -1.227 15.163 1.00 96.50 78 GLU A O 1
ATOM 648 N N . TYR A 1 79 ? -11.566 -2.019 14.848 1.00 96.50 79 TYR A N 1
ATOM 649 C CA . TYR A 1 79 ? -11.402 -2.456 16.229 1.00 96.50 79 TYR A CA 1
ATOM 650 C C . TYR A 1 79 ? -11.350 -1.278 17.211 1.00 96.50 79 TYR A C 1
ATOM 652 O O . TYR A 1 79 ? -11.942 -1.358 18.284 1.00 96.50 79 TYR A O 1
ATOM 660 N N . ARG A 1 80 ? -10.682 -0.175 16.862 1.00 95.19 80 ARG A N 1
ATOM 661 C CA . ARG A 1 80 ? -10.622 1.042 17.688 1.00 95.19 80 ARG A CA 1
ATOM 662 C C . ARG A 1 80 ? -12.001 1.662 17.914 1.00 95.19 80 ARG A C 1
ATOM 664 O O . ARG A 1 80 ? -12.288 2.087 19.028 1.00 95.19 80 ARG A O 1
ATOM 671 N N . GLU A 1 81 ? -12.844 1.694 16.885 1.00 95.00 81 GLU A N 1
ATOM 672 C CA . GLU A 1 81 ? -14.188 2.284 16.950 1.00 95.00 81 GLU A CA 1
ATOM 673 C C . GLU A 1 81 ? -15.205 1.376 17.647 1.00 95.00 81 GLU A C 1
ATOM 675 O O . GLU A 1 81 ? -15.961 1.817 18.510 1.00 95.00 81 GLU A O 1
ATOM 680 N N . LYS A 1 82 ? -15.236 0.091 17.278 1.00 95.31 82 LYS A N 1
ATOM 681 C CA . LYS A 1 82 ? -16.250 -0.867 17.754 1.00 95.31 82 LYS A CA 1
ATOM 682 C C . LYS A 1 82 ? -15.802 -1.639 18.999 1.00 95.31 82 LYS A C 1
ATOM 684 O O . LYS A 1 82 ? -16.607 -2.320 19.641 1.00 95.31 82 LYS A O 1
ATOM 689 N N . GLY A 1 83 ? -14.516 -1.592 19.337 1.00 95.75 83 GLY A N 1
ATOM 690 C CA . GLY A 1 83 ? -13.927 -2.320 20.455 1.00 95.75 83 GLY A CA 1
ATOM 691 C C . GLY A 1 83 ? -14.188 -3.826 20.376 1.00 95.75 83 GLY A C 1
ATOM 692 O O . GLY A 1 83 ? -14.086 -4.468 19.327 1.00 95.75 83 GLY A O 1
ATOM 693 N N . LYS A 1 84 ? -14.590 -4.412 21.509 1.00 96.75 84 LYS A N 1
ATOM 694 C CA . LYS A 1 84 ? -14.858 -5.856 21.623 1.00 96.75 84 LYS A CA 1
ATOM 695 C C . LYS A 1 84 ? -15.963 -6.355 20.685 1.00 96.75 84 LYS A C 1
ATOM 697 O O . LYS A 1 84 ? -15.957 -7.538 20.351 1.00 96.75 84 LYS A O 1
ATOM 702 N N . ALA A 1 85 ? -16.865 -5.485 20.222 1.00 96.25 85 ALA A N 1
ATOM 703 C CA . ALA A 1 85 ? -17.910 -5.863 19.271 1.00 96.25 85 ALA A CA 1
ATOM 704 C C . ALA A 1 85 ? -17.350 -6.244 17.887 1.00 96.25 85 ALA A C 1
ATOM 706 O O . ALA A 1 85 ? -18.004 -6.975 17.146 1.00 96.25 85 ALA A O 1
ATOM 707 N N . PHE A 1 86 ? -16.125 -5.820 17.550 1.00 96.75 86 PHE A N 1
ATOM 708 C CA . PHE A 1 86 ? -15.464 -6.211 16.304 1.00 96.75 86 PHE A CA 1
ATOM 709 C C . PHE A 1 86 ? -14.842 -7.613 16.355 1.00 96.75 86 PHE A C 1
ATOM 711 O O . PHE A 1 86 ? -14.692 -8.263 15.323 1.00 96.75 86 PHE A O 1
ATOM 718 N N . VAL A 1 87 ? -14.514 -8.130 17.544 1.00 96.12 87 VAL A N 1
ATOM 719 C CA . VAL A 1 87 ? -13.811 -9.419 17.693 1.00 96.12 87 VAL A CA 1
ATOM 720 C C . VAL A 1 87 ? -14.559 -10.586 17.027 1.00 96.12 87 VAL A C 1
ATOM 722 O O . VAL A 1 87 ? -13.916 -11.365 16.318 1.00 96.12 87 VAL A O 1
ATOM 725 N N . PRO A 1 88 ? -15.893 -10.734 17.170 1.00 96.25 88 PRO A N 1
ATOM 726 C CA . PRO A 1 88 ? -16.636 -11.763 16.446 1.00 96.25 88 PRO A CA 1
ATOM 727 C C . PRO A 1 88 ? -16.579 -11.596 14.921 1.00 96.25 88 PRO A C 1
ATOM 729 O O . PRO A 1 88 ? -16.518 -12.598 14.213 1.00 96.25 88 PRO A O 1
ATOM 732 N N . LEU A 1 89 ? -16.574 -10.359 14.410 1.00 95.25 89 LEU A N 1
ATOM 733 C CA . LEU A 1 89 ? -16.456 -10.081 12.974 1.00 95.25 89 LEU A CA 1
ATOM 734 C C . LEU A 1 89 ? -15.070 -10.478 12.462 1.00 95.25 89 LEU A C 1
ATOM 736 O O . LEU A 1 89 ? -14.969 -11.218 11.488 1.00 95.25 89 LEU A O 1
ATOM 740 N N . TYR A 1 90 ? -14.011 -10.102 13.178 1.00 95.81 90 TYR A N 1
ATOM 741 C CA . TYR A 1 90 ? -12.646 -10.501 12.845 1.00 95.81 90 TYR A CA 1
ATOM 742 C C . TYR A 1 90 ? -12.468 -12.029 12.840 1.00 95.81 90 TYR A C 1
ATOM 744 O O . TYR A 1 90 ? -11.869 -12.589 11.925 1.00 95.81 90 TYR A O 1
ATOM 752 N N . ARG A 1 91 ? -13.070 -12.740 13.806 1.00 96.12 91 ARG A N 1
ATOM 753 C CA . ARG A 1 91 ? -13.074 -14.214 13.817 1.00 96.12 91 ARG A CA 1
ATOM 754 C C . ARG A 1 91 ? -13.773 -14.812 12.596 1.00 96.12 91 ARG A C 1
ATOM 756 O O . ARG A 1 91 ? -13.286 -15.811 12.076 1.00 96.12 91 ARG A O 1
ATOM 763 N N . LYS A 1 92 ? -14.874 -14.214 12.119 1.00 95.06 92 LYS A N 1
ATOM 764 C CA . LYS A 1 92 ? -15.542 -14.651 10.878 1.00 95.06 92 LYS A CA 1
ATOM 765 C C . LYS A 1 92 ? -14.634 -14.491 9.659 1.00 95.06 92 LYS A C 1
ATOM 767 O O . LYS A 1 92 ? -14.594 -15.399 8.836 1.00 95.06 92 LYS A O 1
ATOM 772 N N . LEU A 1 93 ? -13.889 -13.384 9.571 1.00 94.88 93 LEU A N 1
ATOM 773 C CA . LEU A 1 93 ? -12.909 -13.166 8.500 1.00 94.88 93 LEU A CA 1
ATOM 774 C C . LEU A 1 93 ? -11.841 -14.265 8.501 1.00 94.88 93 LEU A C 1
ATOM 776 O O . LEU A 1 93 ? -11.624 -14.915 7.484 1.00 94.88 93 LEU A O 1
ATOM 780 N N . LEU A 1 94 ? -11.223 -14.525 9.658 1.00 95.19 94 LEU A N 1
ATOM 781 C CA . LEU A 1 94 ? -10.183 -15.552 9.787 1.00 95.19 94 LEU A CA 1
ATOM 782 C C . LEU A 1 94 ? -10.708 -16.962 9.491 1.00 95.19 94 LEU A C 1
ATOM 784 O O . LEU A 1 94 ? -10.024 -17.749 8.840 1.00 95.19 94 LEU A O 1
ATOM 788 N N . ALA A 1 95 ? -11.928 -17.276 9.934 1.00 95.56 95 ALA A N 1
ATOM 789 C CA . ALA A 1 95 ? -12.555 -18.572 9.694 1.00 95.56 95 ALA A CA 1
ATOM 790 C C . ALA A 1 95 ? -12.846 -18.836 8.206 1.00 95.56 95 ALA A C 1
ATOM 792 O O . ALA A 1 95 ? -12.921 -19.995 7.803 1.00 95.56 95 ALA A O 1
ATOM 793 N N . ALA A 1 96 ? -12.985 -17.791 7.381 1.00 94.00 96 ALA A N 1
ATOM 794 C CA . ALA A 1 96 ? -13.160 -17.949 5.940 1.00 94.00 96 ALA A CA 1
ATOM 795 C C . ALA A 1 96 ? -11.886 -18.465 5.242 1.00 94.00 96 ALA A C 1
ATOM 797 O O . ALA A 1 96 ? -11.987 -19.074 4.173 1.00 94.00 96 ALA A O 1
ATOM 798 N N . GLY A 1 97 ? -10.702 -18.264 5.834 1.00 90.88 97 GLY A N 1
ATOM 799 C CA . GLY A 1 97 ? -9.424 -18.690 5.263 1.00 90.88 97 GLY A CA 1
ATOM 800 C C . GLY A 1 97 ? -9.270 -18.249 3.803 1.00 90.88 97 GLY A C 1
ATOM 801 O O . GLY A 1 97 ? -9.499 -17.091 3.470 1.00 90.88 97 GLY A O 1
ATOM 802 N N . GLY A 1 98 ? -8.919 -19.190 2.923 1.00 89.88 98 GLY A N 1
ATOM 803 C CA . GLY A 1 98 ? -8.826 -18.968 1.473 1.00 89.88 98 GLY A CA 1
ATOM 804 C C . GLY A 1 98 ? -10.078 -19.355 0.676 1.00 89.88 98 GLY A C 1
ATOM 805 O O . GLY A 1 98 ? -9.995 -19.492 -0.539 1.00 89.88 98 GLY A O 1
ATOM 806 N N . SER A 1 99 ? -11.222 -19.595 1.330 1.00 92.38 99 SER A N 1
ATOM 807 C CA . SER A 1 99 ? -12.444 -20.077 0.655 1.00 92.38 99 SER A CA 1
ATOM 808 C C . SER A 1 99 ? -13.179 -19.003 -0.157 1.00 92.38 99 SER A C 1
ATOM 810 O O . SER A 1 99 ? -14.072 -19.321 -0.943 1.00 92.38 99 SER A O 1
ATOM 812 N N . LYS A 1 100 ? -12.823 -17.731 0.039 1.00 93.19 100 LYS A N 1
ATOM 813 C CA . LYS A 1 100 ? -13.407 -16.564 -0.625 1.00 93.19 100 LYS A CA 1
ATOM 814 C C . LYS A 1 100 ? -12.303 -15.679 -1.183 1.00 93.19 100 LYS A C 1
ATOM 816 O O . LYS A 1 100 ? -11.181 -15.676 -0.680 1.00 93.19 100 LYS A O 1
ATOM 821 N N . ASN A 1 101 ? -12.634 -14.896 -2.206 1.00 93.25 101 ASN A N 1
ATOM 822 C CA . ASN A 1 101 ? -11.737 -13.835 -2.650 1.00 93.25 101 ASN A CA 1
ATOM 823 C C . ASN A 1 101 ? -11.638 -12.725 -1.568 1.00 93.25 101 ASN A C 1
ATOM 825 O O . ASN A 1 101 ? -12.455 -12.689 -0.638 1.00 93.25 101 ASN A O 1
ATOM 829 N N . PRO A 1 102 ? -10.643 -11.822 -1.649 1.00 91.88 102 PRO A N 1
ATOM 830 C CA . PRO A 1 102 ? -10.435 -10.796 -0.625 1.00 91.88 102 PRO A CA 1
ATOM 831 C C . PRO A 1 102 ? -11.628 -9.855 -0.409 1.00 91.88 102 PRO A C 1
ATOM 833 O O . PRO A 1 102 ? -11.946 -9.543 0.738 1.00 91.88 102 PRO A O 1
ATOM 836 N N . ALA A 1 103 ? -12.305 -9.434 -1.481 1.00 93.94 103 ALA A N 1
ATOM 837 C CA . ALA A 1 103 ? -13.450 -8.528 -1.393 1.00 93.94 103 ALA A CA 1
ATOM 838 C C . ALA A 1 103 ? -14.633 -9.198 -0.675 1.00 93.94 103 ALA A C 1
ATOM 840 O O . ALA A 1 103 ? -15.153 -8.656 0.298 1.00 93.94 103 ALA A O 1
ATOM 841 N N . ASP A 1 104 ? -14.980 -10.423 -1.074 1.00 95.31 104 ASP A N 1
ATOM 842 C CA . ASP A 1 104 ? -16.059 -11.202 -0.459 1.00 95.31 104 ASP A CA 1
ATOM 843 C C . ASP A 1 104 ? -15.749 -11.576 0.992 1.00 95.31 104 ASP A C 1
ATOM 845 O O . ASP A 1 104 ? -16.655 -11.684 1.819 1.00 95.31 104 ASP A O 1
ATOM 849 N N . THR A 1 105 ? -14.471 -11.792 1.316 1.00 95.38 105 THR A N 1
ATOM 850 C CA . THR A 1 105 ? -14.038 -12.024 2.697 1.00 95.38 105 THR A CA 1
ATOM 851 C C . THR A 1 105 ? -14.324 -10.794 3.547 1.00 95.38 105 THR A C 1
ATOM 853 O O . THR A 1 105 ? -15.004 -10.911 4.562 1.00 95.38 105 THR A O 1
ATOM 856 N N . LEU A 1 106 ? -13.869 -9.611 3.125 1.00 94.94 106 LEU A N 1
ATOM 857 C CA . LEU A 1 106 ? -14.070 -8.361 3.865 1.00 94.94 106 LEU A CA 1
ATOM 858 C C . LEU A 1 106 ? -15.551 -7.977 3.992 1.00 94.94 106 LEU A C 1
ATOM 860 O O . LEU A 1 106 ? -15.974 -7.508 5.054 1.00 94.94 106 LEU A O 1
ATOM 864 N N . ALA A 1 107 ? -16.363 -8.294 2.983 1.00 95.31 107 ALA A N 1
ATOM 865 C CA . ALA A 1 107 ? -17.807 -8.092 3.025 1.00 95.31 107 ALA A CA 1
ATOM 866 C C . ALA A 1 107 ? -18.490 -8.837 4.193 1.00 95.31 107 ALA A C 1
ATOM 868 O O . ALA A 1 107 ? -19.502 -8.363 4.709 1.00 95.31 107 ALA A O 1
ATOM 869 N N . LEU A 1 108 ? -17.919 -9.942 4.704 1.00 93.44 108 LEU A N 1
ATOM 870 C CA . LEU A 1 108 ? -18.434 -10.643 5.898 1.00 93.44 108 LEU A CA 1
ATOM 871 C C . LEU A 1 108 ? -18.391 -9.788 7.174 1.00 93.44 108 LEU A C 1
ATOM 873 O O . LEU A 1 108 ? -19.144 -10.050 8.117 1.00 93.44 108 LEU A O 1
ATOM 877 N N . ALA A 1 109 ? -17.503 -8.794 7.219 1.00 92.62 109 ALA A N 1
ATOM 878 C CA . ALA A 1 109 ? -17.413 -7.809 8.293 1.00 92.62 109 ALA A CA 1
ATOM 879 C C . ALA A 1 109 ? -18.120 -6.485 7.946 1.00 92.62 109 ALA A C 1
ATOM 881 O O . ALA A 1 109 ? -18.019 -5.528 8.713 1.00 92.62 109 ALA A O 1
ATOM 882 N N . GLY A 1 110 ? -18.844 -6.431 6.820 1.00 93.12 110 GLY A N 1
ATOM 883 C CA . GLY A 1 110 ? -19.488 -5.218 6.316 1.00 93.12 110 GLY A CA 1
ATOM 884 C C . GLY A 1 110 ? -18.507 -4.209 5.716 1.00 93.12 110 GLY A C 1
ATOM 885 O O . GLY A 1 110 ? -18.805 -3.019 5.700 1.00 93.12 110 GLY A O 1
ATOM 886 N N . LEU A 1 111 ? -17.334 -4.666 5.270 1.00 94.94 111 LEU A N 1
ATOM 887 C CA . LEU A 1 111 ? -16.292 -3.822 4.694 1.00 94.94 111 LEU A CA 1
ATOM 888 C C . LEU A 1 111 ? -16.275 -3.963 3.172 1.00 94.94 111 LEU A C 1
ATOM 890 O O . LEU A 1 111 ? -16.170 -5.072 2.652 1.00 94.94 111 LEU A O 1
ATOM 894 N N . ASP A 1 112 ? -16.344 -2.834 2.472 1.00 95.31 112 ASP A N 1
ATOM 895 C CA . ASP A 1 112 ? -16.330 -2.777 1.011 1.00 95.31 112 ASP A CA 1
ATOM 896 C C . ASP A 1 112 ? -14.965 -2.312 0.493 1.00 95.31 112 ASP A C 1
ATOM 898 O O . ASP A 1 112 ? -14.615 -1.137 0.576 1.00 95.31 112 ASP A O 1
ATOM 902 N N . LEU A 1 113 ? -14.215 -3.249 -0.086 1.00 93.25 113 LEU A N 1
ATOM 903 C CA . LEU A 1 113 ? -12.884 -3.013 -0.647 1.00 93.25 113 LEU A CA 1
ATOM 904 C C . LEU A 1 113 ? -12.899 -2.072 -1.869 1.00 93.25 113 LEU A C 1
ATOM 906 O O . LEU A 1 113 ? -11.872 -1.484 -2.209 1.00 93.25 113 LEU A O 1
ATOM 910 N N . SER A 1 114 ? -14.040 -1.938 -2.551 1.00 93.25 114 SER A N 1
ATOM 911 C CA . SER A 1 114 ? -14.182 -1.067 -3.725 1.00 93.25 114 SER A CA 1
ATOM 912 C C . SER A 1 114 ? -14.463 0.394 -3.361 1.00 93.25 114 SER A C 1
ATOM 914 O O . SER A 1 114 ? -14.308 1.280 -4.203 1.00 93.25 114 SER A O 1
ATOM 916 N N . SER A 1 115 ? -14.828 0.655 -2.105 1.00 95.31 115 SER A N 1
ATOM 917 C CA . SER A 1 115 ? -15.184 1.986 -1.631 1.00 95.31 115 SER A CA 1
ATOM 918 C C . SER A 1 115 ? -13.943 2.856 -1.394 1.00 95.31 115 SER A C 1
ATOM 920 O O . SER A 1 115 ? -13.044 2.447 -0.658 1.00 95.31 115 SER A O 1
ATOM 922 N N . PRO A 1 116 ? -13.885 4.093 -1.923 1.00 95.62 116 PRO A N 1
ATOM 923 C CA . PRO A 1 116 ? -12.839 5.051 -1.562 1.00 95.62 116 PRO A CA 1
ATOM 924 C C . PRO A 1 116 ? -12.767 5.308 -0.052 1.00 95.62 116 PRO A C 1
ATOM 926 O O . PRO A 1 116 ? -11.675 5.349 0.511 1.00 95.62 116 PRO A O 1
ATOM 929 N N . ALA A 1 117 ? -13.924 5.358 0.619 1.00 95.00 117 ALA A N 1
ATOM 930 C CA . ALA A 1 117 ? -14.016 5.590 2.059 1.00 95.00 117 ALA A CA 1
ATOM 931 C C . ALA A 1 117 ? -13.326 4.488 2.883 1.00 95.00 117 ALA A C 1
ATOM 933 O O . ALA A 1 117 ? -12.791 4.752 3.960 1.00 95.00 117 ALA A O 1
ATOM 934 N N . PHE A 1 118 ? -13.299 3.249 2.373 1.00 95.44 118 PHE A N 1
ATOM 935 C CA . PHE A 1 118 ? -12.546 2.161 2.999 1.00 95.44 118 PHE A CA 1
ATOM 936 C C . PHE A 1 118 ? -11.051 2.493 3.045 1.00 95.44 118 PHE A C 1
ATOM 938 O O . PHE A 1 118 ? -10.410 2.340 4.083 1.00 95.44 118 PHE A O 1
ATOM 945 N N . TRP A 1 119 ? -10.497 2.993 1.941 1.00 95.50 119 TRP A N 1
ATOM 946 C CA . TRP A 1 119 ? -9.079 3.337 1.850 1.00 95.50 119 TRP A CA 1
ATOM 947 C C . TRP A 1 119 ? -8.738 4.600 2.637 1.00 95.50 119 TRP A C 1
ATOM 949 O O . TRP A 1 119 ? -7.731 4.611 3.343 1.00 95.50 119 TRP A O 1
ATOM 959 N N . GLU A 1 120 ? -9.594 5.621 2.579 1.00 96.38 120 GLU A N 1
ATOM 960 C CA . GLU A 1 120 ? -9.462 6.844 3.382 1.00 96.38 120 GLU A CA 1
ATOM 961 C C . GLU A 1 120 ? -9.351 6.518 4.872 1.00 96.38 120 GLU A C 1
ATOM 963 O O . GLU A 1 120 ? -8.443 7.006 5.540 1.00 96.38 120 GLU A O 1
ATOM 968 N N . LYS A 1 121 ? -10.182 5.596 5.375 1.00 95.69 121 LYS A N 1
ATOM 969 C CA . LYS A 1 121 ? -10.112 5.132 6.766 1.00 95.69 121 LYS A CA 1
ATOM 970 C C . LYS A 1 121 ? -8.746 4.546 7.131 1.00 95.69 121 LYS A C 1
ATOM 972 O O . LYS A 1 121 ? -8.225 4.822 8.211 1.00 95.69 121 LYS A O 1
ATOM 977 N N . GLY A 1 122 ? -8.156 3.752 6.239 1.00 95.69 122 GLY A N 1
ATOM 978 C CA . GLY A 1 122 ? -6.816 3.195 6.434 1.00 95.69 122 GLY A CA 1
ATOM 979 C C . GLY A 1 122 ? -5.735 4.278 6.454 1.00 95.69 122 GLY A C 1
ATOM 980 O O . GLY A 1 122 ? -4.851 4.249 7.311 1.00 95.69 122 GLY A O 1
ATOM 981 N N . PHE A 1 123 ? -5.828 5.264 5.557 1.00 96.56 123 PHE A N 1
ATOM 982 C CA . PHE A 1 123 ? -4.908 6.403 5.533 1.00 96.56 123 PHE A CA 1
ATOM 983 C C . PHE A 1 123 ? -5.030 7.286 6.777 1.00 96.56 123 PHE A C 1
ATOM 985 O O . PHE A 1 123 ? -4.004 7.700 7.307 1.00 96.56 123 PHE A O 1
ATOM 992 N N . SER A 1 124 ? -6.235 7.500 7.309 1.00 96.38 124 SER A N 1
ATOM 993 C CA . SER A 1 124 ? -6.418 8.250 8.557 1.00 96.38 124 SER A CA 1
ATOM 9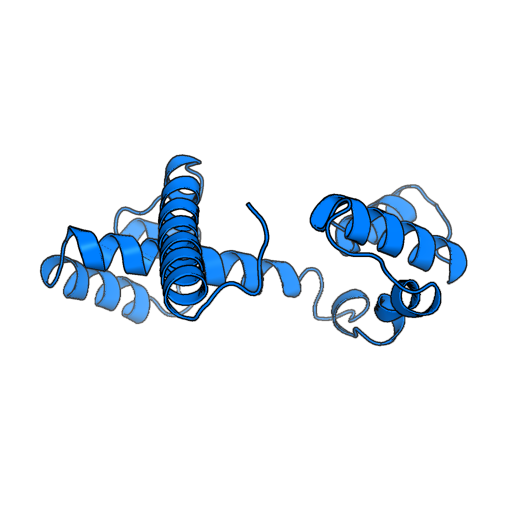94 C C . SER A 1 124 ? -5.758 7.575 9.765 1.00 96.38 124 SER A C 1
ATOM 996 O O . SER A 1 124 ? -5.293 8.261 10.671 1.00 96.38 124 SER A O 1
ATOM 998 N N . GLU A 1 125 ? -5.685 6.240 9.819 1.00 95.12 125 GLU A N 1
ATOM 999 C CA . GLU A 1 125 ? -4.904 5.561 10.867 1.00 95.12 125 GLU A CA 1
ATOM 1000 C C . GLU A 1 125 ? -3.399 5.772 10.688 1.00 95.12 125 GLU A C 1
ATOM 1002 O O . GLU A 1 125 ? -2.687 5.970 11.672 1.00 95.12 125 GLU A O 1
ATOM 1007 N N . LEU A 1 126 ? -2.910 5.763 9.446 1.00 95.25 126 LEU A N 1
ATOM 1008 C CA . LEU A 1 126 ? -1.508 6.059 9.157 1.00 95.25 126 LEU A CA 1
ATOM 1009 C C . LEU A 1 126 ? -1.147 7.505 9.529 1.00 95.25 126 LEU A C 1
ATOM 1011 O O . LEU A 1 126 ? -0.093 7.734 10.116 1.00 95.25 126 LEU A O 1
ATOM 1015 N N . GLU A 1 127 ? -2.027 8.462 9.237 1.00 96.50 127 GLU A N 1
ATOM 1016 C CA . GLU A 1 127 ? -1.861 9.874 9.593 1.00 96.50 127 GLU A CA 1
ATOM 1017 C C . GLU A 1 127 ? -1.725 10.058 11.109 1.00 96.50 127 GLU A C 1
ATOM 1019 O O . GLU A 1 127 ? -0.762 10.668 11.565 1.00 96.50 127 GLU A O 1
ATOM 1024 N N . LYS A 1 128 ? -2.573 9.396 11.910 1.00 94.69 128 LYS A N 1
ATOM 1025 C CA . LYS A 1 128 ? -2.454 9.404 13.382 1.00 94.69 128 LYS A CA 1
ATOM 1026 C C . LYS A 1 128 ? -1.100 8.883 13.871 1.00 94.69 128 LYS A C 1
ATOM 1028 O O . LYS A 1 128 ? -0.561 9.395 14.851 1.00 94.69 128 LYS A O 1
ATOM 1033 N N . LEU A 1 129 ? -0.552 7.848 13.227 1.00 94.25 129 LEU A N 1
ATOM 1034 C CA . LEU A 1 129 ? 0.774 7.320 13.570 1.00 94.25 129 LEU A CA 1
ATOM 1035 C C . LEU A 1 129 ? 1.886 8.315 13.215 1.00 94.25 129 LEU A C 1
ATOM 1037 O O . LEU A 1 129 ? 2.834 8.464 13.986 1.00 94.25 129 LEU A O 1
ATOM 1041 N N . LEU A 1 130 ? 1.765 9.005 12.078 1.00 95.44 130 LEU A N 1
ATOM 1042 C CA . LEU A 1 130 ? 2.702 10.051 11.664 1.00 95.44 130 LEU A CA 1
ATOM 1043 C C . LEU A 1 130 ? 2.654 11.257 12.604 1.00 95.44 130 LEU A C 1
ATOM 1045 O O . LEU A 1 130 ? 3.707 11.743 13.012 1.00 95.44 130 LEU A O 1
ATOM 1049 N N . ASP A 1 131 ? 1.466 11.710 12.991 1.00 95.75 131 ASP A N 1
ATOM 1050 C CA . ASP A 1 131 ? 1.306 12.819 13.932 1.00 95.75 131 ASP A CA 1
ATOM 1051 C C . ASP A 1 131 ? 1.891 12.467 15.296 1.00 95.75 131 ASP A C 1
ATOM 1053 O O . ASP A 1 131 ? 2.678 13.233 15.855 1.00 95.75 131 ASP A O 1
ATOM 1057 N N . ARG A 1 132 ? 1.637 11.243 15.777 1.00 94.00 132 ARG A N 1
ATOM 1058 C CA . ARG A 1 132 ? 2.241 10.766 17.021 1.00 94.00 132 ARG A CA 1
ATOM 1059 C C . ARG A 1 132 ? 3.768 10.736 16.957 1.00 94.00 132 ARG A C 1
ATOM 1061 O O . ARG A 1 132 ? 4.433 11.038 17.945 1.00 94.00 132 ARG A O 1
ATOM 1068 N N . LEU A 1 133 ? 4.334 10.356 15.814 1.00 94.62 133 LEU A N 1
ATOM 1069 C CA . LEU A 1 133 ? 5.779 10.388 15.612 1.00 94.62 133 LEU A CA 1
ATOM 1070 C C . LEU A 1 133 ? 6.318 11.827 15.662 1.00 94.62 133 LEU A C 1
ATOM 1072 O O . LEU A 1 133 ? 7.325 12.066 16.326 1.00 94.62 133 LEU A O 1
ATOM 1076 N N . LYS A 1 134 ? 5.649 12.786 15.010 1.00 92.94 134 LYS A N 1
ATOM 1077 C CA . LYS A 1 134 ? 6.049 14.205 15.016 1.00 92.94 134 LYS A CA 1
ATOM 1078 C C . LYS A 1 134 ? 6.040 14.806 16.423 1.00 92.94 134 LYS A C 1
ATOM 1080 O O . LYS A 1 134 ? 6.987 15.503 16.786 1.00 92.94 134 LYS A O 1
ATOM 1085 N N . GLU A 1 135 ? 5.016 14.507 17.223 1.00 93.50 135 GLU A N 1
ATOM 1086 C CA . GLU A 1 135 ? 4.940 14.924 18.632 1.00 93.50 135 GLU A CA 1
ATOM 1087 C C . GLU A 1 135 ? 6.167 14.443 19.418 1.00 93.50 135 GLU A C 1
ATOM 1089 O O . GLU A 1 135 ? 6.890 15.243 20.008 1.00 93.50 135 GLU A O 1
ATOM 1094 N N . LEU A 1 136 ? 6.462 13.140 19.348 1.00 92.88 136 LEU A N 1
ATOM 1095 C CA . LEU A 1 136 ? 7.582 12.537 20.076 1.00 92.88 136 LEU A CA 1
ATOM 1096 C C . LEU A 1 136 ? 8.945 13.109 19.660 1.00 92.88 136 LEU A C 1
ATOM 1098 O O . LEU A 1 136 ? 9.838 13.236 20.494 1.00 92.88 136 LEU A O 1
ATOM 1102 N N . LEU A 1 137 ? 9.117 13.447 18.381 1.00 89.19 137 LEU A N 1
ATOM 1103 C CA . LEU A 1 137 ? 10.355 14.048 17.874 1.00 89.19 137 LEU A CA 1
ATOM 1104 C C . LEU A 1 137 ? 10.516 15.516 18.290 1.00 89.19 137 LEU A C 1
ATOM 1106 O O . LEU A 1 137 ? 11.644 15.983 18.459 1.00 89.19 137 LEU A O 1
ATOM 1110 N N . THR A 1 138 ? 9.408 16.231 18.478 1.00 83.75 138 THR A N 1
ATOM 1111 C CA . THR A 1 138 ? 9.411 17.614 18.974 1.00 83.75 138 THR A CA 1
ATOM 1112 C C . THR A 1 138 ? 9.767 17.645 20.461 1.00 83.75 138 THR A C 1
ATOM 1114 O O . THR A 1 138 ? 10.618 18.431 20.878 1.00 83.75 138 THR A O 1
ATOM 1117 N N . ASP A 1 139 ? 9.215 16.711 21.240 1.00 73.44 139 ASP A N 1
ATOM 1118 C CA . ASP A 1 139 ? 9.467 16.582 22.680 1.00 73.44 139 ASP A CA 1
ATOM 1119 C C . ASP A 1 139 ? 10.922 16.191 23.020 1.00 73.44 139 ASP A C 1
ATOM 1121 O O . ASP A 1 139 ? 11.393 16.463 24.124 1.00 73.44 139 ASP A O 1
ATOM 1125 N N . GLN A 1 140 ? 11.662 15.581 22.084 1.00 67.38 140 GLN A N 1
ATOM 1126 C CA . GLN A 1 140 ? 13.065 15.172 22.272 1.00 67.38 140 GLN A CA 1
ATOM 1127 C C . GLN A 1 140 ? 14.113 16.155 21.713 1.00 67.38 140 GLN A C 1
ATOM 1129 O O . GLN A 1 140 ? 15.282 15.795 21.583 1.00 67.38 140 GLN A O 1
ATOM 1134 N N . GLY A 1 141 ? 13.739 17.404 21.418 1.00 58.03 141 GLY A N 1
ATOM 1135 C CA . GLY A 1 141 ? 14.707 18.442 21.031 1.00 58.03 141 GLY A CA 1
ATOM 1136 C C . GLY A 1 141 ? 15.035 18.519 19.534 1.00 58.03 141 GLY A C 1
ATOM 1137 O O . GLY A 1 141 ? 16.085 19.046 19.183 1.00 58.03 141 GLY A O 1
ATOM 1138 N N . GLY A 1 142 ? 14.130 18.046 18.668 1.00 53.66 142 GLY A N 1
ATOM 1139 C CA . GLY A 1 142 ? 13.970 18.506 17.281 1.00 53.66 142 GLY A CA 1
ATOM 1140 C C . GLY A 1 142 ? 15.089 18.160 16.289 1.00 53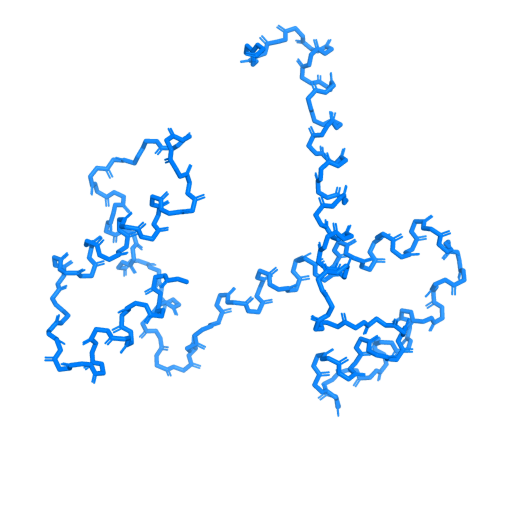.66 142 GLY A C 1
ATOM 1141 O O . GLY A 1 142 ? 15.989 18.956 16.051 1.00 53.66 142 GLY A O 1
ATOM 1142 N N . ILE A 1 143 ? 14.970 17.010 15.613 1.00 56.91 143 ILE A N 1
ATOM 1143 C CA . ILE A 1 143 ? 15.783 16.659 14.424 1.00 56.91 143 ILE A CA 1
ATOM 1144 C C . ILE A 1 143 ? 15.102 17.108 13.108 1.00 56.91 143 ILE A C 1
ATOM 1146 O O . ILE A 1 143 ? 15.745 17.131 12.061 1.00 56.91 143 ILE A O 1
ATOM 1150 N N . PHE A 1 144 ? 13.826 17.515 13.138 1.00 53.44 144 PHE A N 1
ATOM 1151 C CA . PHE A 1 144 ? 13.096 17.982 11.952 1.00 53.44 144 PHE A CA 1
ATOM 1152 C C . PHE A 1 144 ? 12.766 19.482 12.040 1.00 53.44 144 PHE A C 1
ATOM 1154 O O . PHE A 1 144 ? 12.216 19.906 13.059 1.00 53.44 144 PHE A O 1
ATOM 1161 N N . PRO A 1 145 ? 13.081 20.289 11.006 1.00 51.84 145 PRO A N 1
ATOM 1162 C CA . PRO A 1 145 ? 12.567 21.651 10.901 1.00 51.84 145 PRO A CA 1
ATOM 1163 C C . PRO A 1 145 ? 11.050 21.644 10.608 1.00 51.84 145 PRO A C 1
ATOM 1165 O O . PRO A 1 145 ? 10.536 20.615 10.156 1.00 51.84 145 PRO A O 1
ATOM 1168 N N . PRO A 1 146 ? 10.344 22.758 10.899 1.00 51.78 146 PRO A N 1
ATOM 1169 C CA . PRO A 1 146 ? 8.919 22.921 10.599 1.00 51.78 146 PRO A CA 1
ATOM 1170 C C . PRO A 1 146 ? 8.598 22.812 9.105 1.00 51.78 146 PRO A C 1
ATOM 1172 O O . PRO A 1 146 ? 9.473 23.158 8.276 1.00 51.78 146 PRO A O 1
#

InterPro domains:
  IPR001567 Peptidase M3A/M3B catalytic domain [PF01432] (2-123)
  IPR042088 Oligoendopeptidase F, C-terminal domain [G3DSA:1.10.1370.20] (1-139)

Sequence (146 aa):
RFEESLFKTHARGGSLDAGKITDLYRQASFDFHGEAVNFLPEQYKSWAITPLYYSLFRRFYNYPYAMAGLVMLVLHAEYREKGKAFVPLYRKLLAAGGSKNPADTLALAGLDLSSPAFWEKGFSELEKLLDRLKELLTDQGGIFPP